Protein AF-A0A2V8V3J6-F1 (afdb_monomer_lite)

Foldseek 3Di:
DDPVVVLVVLVVVVVVVVVVVVVVVVVVVVVVVVLQVVCVVVVHDRPPDPPVCPCPPPPVVVVVVVVVVVVVVVVSVVVSVVSVLVVVVPDQDDPVNLVVVLVVCVVVVHDPVVSVVSNVVSVDPPDPDDDPVCVVVD

pLDDT: mean 72.36, std 11.52, range [43.56, 86.69]

Sequence (138 aa):
MGPDIIILLMVLSAAAIIVWALFLRYKRQEMRHKERMTALEKGAELPAEPPEKPPVPWSPRVYLLRGLVWLFTGAGLSIFLLGLSLTIVSRPQTLEDRTWHAQNLRHNGATEEEIKQYLSQGQNPARNEFPAGFALIG

Radius of gyration: 29.56 Å; chains: 1; bounding box: 57×35×84 Å

Structure (mmCIF, N/CA/C/O backbone):
data_AF-A0A2V8V3J6-F1
#
_entry.id   AF-A0A2V8V3J6-F1
#
loop_
_atom_site.group_PDB
_atom_site.id
_atom_site.type_symbol
_atom_site.label_atom_id
_atom_site.label_alt_id
_atom_site.label_comp_id
_atom_site.label_asym_id
_atom_site.label_entity_id
_atom_site.label_seq_id
_atom_site.pdbx_PDB_ins_code
_atom_site.Cartn_x
_atom_site.Cartn_y
_atom_site.Cartn_z
_atom_site.occupancy
_atom_site.B_iso_or_equiv
_atom_site.auth_seq_id
_atom_site.auth_comp_id
_atom_site.auth_asym_id
_atom_site.auth_atom_id
_atom_site.pdbx_PDB_model_num
ATOM 1 N N . MET A 1 1 ? 21.022 -7.561 -2.466 1.00 57.91 1 MET A N 1
ATOM 2 C CA . MET A 1 1 ? 19.596 -7.842 -2.192 1.00 57.91 1 MET A CA 1
ATOM 3 C C . MET A 1 1 ? 18.817 -7.388 -3.412 1.00 57.91 1 MET A C 1
ATOM 5 O O . MET A 1 1 ? 19.024 -6.255 -3.825 1.00 57.91 1 MET A O 1
ATOM 9 N N . GLY A 1 2 ? 18.059 -8.278 -4.055 1.00 79.88 2 GLY A N 1
ATOM 10 C CA . GLY A 1 2 ? 17.365 -7.949 -5.305 1.00 79.88 2 GLY A CA 1
ATOM 11 C C . GLY A 1 2 ? 16.222 -6.946 -5.093 1.00 79.88 2 GLY A C 1
ATOM 12 O O . GLY A 1 2 ? 15.682 -6.887 -3.983 1.00 79.88 2 GLY A O 1
ATOM 13 N N . PRO A 1 3 ? 15.834 -6.179 -6.130 1.00 76.81 3 PRO A N 1
ATOM 14 C CA . PRO A 1 3 ? 14.698 -5.253 -6.066 1.00 76.81 3 PRO A CA 1
ATOM 15 C C . PRO A 1 3 ? 13.396 -5.959 -5.653 1.00 76.81 3 PRO A C 1
ATOM 17 O O . PRO A 1 3 ? 12.576 -5.375 -4.948 1.00 76.81 3 PRO A O 1
ATOM 20 N N . ASP A 1 4 ? 13.261 -7.247 -5.972 1.00 77.62 4 ASP A N 1
ATOM 21 C CA . ASP A 1 4 ? 12.109 -8.080 -5.606 1.00 77.62 4 ASP A CA 1
ATOM 22 C C . ASP A 1 4 ? 11.882 -8.155 -4.088 1.00 77.62 4 ASP A C 1
ATOM 24 O O . ASP A 1 4 ? 10.747 -8.124 -3.615 1.00 77.62 4 ASP A O 1
ATOM 28 N N . ILE A 1 5 ? 12.965 -8.192 -3.302 1.00 82.19 5 ILE A N 1
ATOM 29 C CA . ILE A 1 5 ? 12.894 -8.274 -1.835 1.00 82.19 5 ILE A CA 1
ATOM 30 C C . ILE A 1 5 ? 12.359 -6.961 -1.252 1.00 82.19 5 ILE A C 1
ATOM 32 O O . ILE A 1 5 ? 11.590 -6.977 -0.292 1.00 82.19 5 ILE A O 1
ATOM 36 N N . ILE A 1 6 ? 12.736 -5.826 -1.846 1.00 80.75 6 ILE A N 1
ATOM 37 C CA . ILE A 1 6 ? 12.305 -4.492 -1.406 1.00 80.75 6 ILE A CA 1
ATOM 38 C C . ILE A 1 6 ? 10.805 -4.320 -1.664 1.00 80.75 6 ILE A C 1
ATOM 40 O O . ILE A 1 6 ? 10.072 -3.867 -0.785 1.00 80.75 6 ILE A O 1
ATOM 44 N N . ILE A 1 7 ? 10.341 -4.746 -2.841 1.00 78.94 7 ILE A N 1
ATOM 45 C CA . ILE A 1 7 ? 8.925 -4.708 -3.222 1.00 78.94 7 ILE A CA 1
ATOM 46 C C . ILE A 1 7 ? 8.099 -5.601 -2.287 1.00 78.94 7 ILE A C 1
ATOM 48 O O . ILE A 1 7 ? 7.076 -5.161 -1.759 1.00 78.94 7 ILE A O 1
ATOM 52 N N . LEU A 1 8 ? 8.567 -6.823 -2.014 1.00 81.62 8 LEU A N 1
ATOM 53 C CA . LEU A 1 8 ? 7.884 -7.754 -1.113 1.00 81.62 8 LEU A CA 1
ATOM 54 C C . LEU A 1 8 ? 7.775 -7.187 0.310 1.00 81.62 8 LEU A C 1
ATOM 56 O O . LEU A 1 8 ? 6.692 -7.213 0.895 1.00 81.62 8 LEU A O 1
ATOM 60 N N . LEU A 1 9 ? 8.851 -6.603 0.847 1.00 83.69 9 LEU A N 1
ATOM 61 C CA . LEU A 1 9 ? 8.839 -5.934 2.154 1.00 83.69 9 LEU A CA 1
ATOM 62 C C . LEU A 1 9 ? 7.866 -4.749 2.201 1.00 83.69 9 LEU A C 1
ATOM 64 O O . LEU A 1 9 ? 7.166 -4.556 3.200 1.00 83.69 9 LEU A O 1
ATOM 68 N N . MET A 1 10 ? 7.787 -3.965 1.125 1.00 79.69 10 MET A N 1
ATOM 69 C CA . MET A 1 10 ? 6.872 -2.828 1.046 1.00 79.69 10 MET A CA 1
ATOM 70 C C . MET A 1 10 ? 5.405 -3.285 1.070 1.00 79.69 10 MET A C 1
ATOM 72 O O . MET A 1 10 ? 4.601 -2.742 1.828 1.00 79.69 10 MET A O 1
ATOM 76 N N . VAL A 1 11 ? 5.058 -4.331 0.317 1.00 80.62 11 VAL A N 1
ATOM 77 C CA . VAL A 1 11 ? 3.696 -4.897 0.314 1.00 80.62 11 VAL A CA 1
ATOM 78 C C . VAL A 1 11 ? 3.352 -5.501 1.671 1.00 80.62 11 VAL A C 1
ATOM 80 O O . VAL A 1 11 ? 2.265 -5.269 2.204 1.00 80.62 11 VAL A O 1
ATOM 83 N N . LEU A 1 12 ? 4.285 -6.251 2.255 1.00 84.25 12 LEU A N 1
ATOM 84 C CA . LEU A 1 12 ? 4.067 -6.950 3.516 1.00 84.25 12 LEU A CA 1
ATOM 85 C C . LEU A 1 12 ? 3.912 -5.966 4.684 1.00 84.25 12 LEU A C 1
ATOM 87 O O . LEU A 1 12 ? 3.033 -6.148 5.525 1.00 84.25 12 LEU A O 1
ATOM 91 N N . SER A 1 13 ? 4.689 -4.879 4.697 1.00 79.75 13 SER A N 1
ATOM 92 C CA . SER A 1 13 ? 4.532 -3.806 5.687 1.00 79.75 13 SER A CA 1
ATOM 93 C C . SER A 1 13 ? 3.200 -3.062 5.536 1.00 79.75 13 SER A C 1
ATOM 95 O O . SER A 1 13 ? 2.520 -2.832 6.537 1.00 79.75 13 SER A O 1
ATOM 97 N N . ALA A 1 14 ? 2.761 -2.763 4.309 1.00 78.50 14 ALA A N 1
ATOM 98 C CA . ALA A 1 14 ? 1.455 -2.147 4.069 1.00 78.50 14 ALA A CA 1
ATOM 99 C C . ALA A 1 14 ? 0.297 -3.046 4.543 1.00 78.50 14 ALA A C 1
ATOM 101 O O . ALA A 1 14 ? -0.599 -2.585 5.255 1.00 78.50 14 ALA A O 1
ATOM 102 N N . ALA A 1 15 ? 0.342 -4.341 4.217 1.00 77.62 15 ALA A N 1
ATOM 103 C CA . ALA A 1 15 ? -0.644 -5.315 4.678 1.00 77.62 15 ALA A CA 1
ATOM 104 C C . ALA A 1 15 ? -0.656 -5.433 6.211 1.00 77.62 15 ALA A C 1
ATOM 106 O O . ALA A 1 15 ? -1.727 -5.416 6.821 1.00 77.62 15 ALA A O 1
ATOM 107 N N . ALA A 1 16 ? 0.519 -5.477 6.845 1.00 79.44 16 ALA A N 1
ATOM 108 C CA . ALA A 1 16 ? 0.639 -5.533 8.298 1.00 79.44 16 ALA A CA 1
ATOM 109 C C . ALA A 1 16 ? 0.005 -4.309 8.977 1.00 79.44 16 ALA A C 1
ATOM 111 O O . ALA A 1 16 ? -0.724 -4.469 9.954 1.00 79.44 16 ALA A O 1
ATOM 112 N N . ILE A 1 17 ? 0.208 -3.102 8.438 1.00 82.69 17 ILE A N 1
ATOM 113 C CA . ILE A 1 17 ? -0.402 -1.871 8.968 1.00 82.69 17 ILE A CA 1
ATOM 114 C C . ILE A 1 17 ? -1.932 -1.932 8.875 1.00 82.69 17 ILE A C 1
ATOM 116 O O . ILE A 1 17 ? -2.621 -1.569 9.831 1.00 82.69 17 ILE A O 1
ATOM 120 N N . ILE A 1 18 ? -2.475 -2.419 7.756 1.00 79.19 18 ILE A N 1
ATOM 121 C CA . ILE A 1 18 ? -3.927 -2.562 7.566 1.00 79.19 18 ILE A CA 1
ATOM 122 C C . ILE A 1 18 ? -4.498 -3.564 8.572 1.00 79.19 18 ILE A C 1
ATOM 124 O O . ILE A 1 18 ? -5.451 -3.244 9.288 1.00 79.19 18 ILE A O 1
ATOM 128 N N . VAL A 1 19 ? -3.896 -4.752 8.669 1.00 79.94 19 VAL A N 1
ATOM 129 C CA . VAL A 1 19 ? -4.318 -5.795 9.615 1.00 79.94 19 VAL A CA 1
ATOM 130 C C . VAL A 1 19 ? -4.233 -5.282 11.050 1.00 79.94 19 VAL A C 1
ATOM 132 O O . VAL A 1 19 ? -5.177 -5.463 11.816 1.00 79.94 19 VAL A O 1
ATOM 135 N N . TRP A 1 20 ? -3.161 -4.574 11.404 1.00 79.25 20 TRP A N 1
ATOM 136 C CA . TRP A 1 20 ? -2.991 -3.978 12.726 1.00 79.25 20 TRP A CA 1
ATOM 137 C C . TRP A 1 20 ? -4.070 -2.934 13.037 1.00 79.25 20 TRP A C 1
ATOM 139 O O . TRP A 1 20 ? -4.664 -2.947 14.117 1.00 79.25 20 TRP A O 1
ATOM 149 N N . ALA A 1 21 ? -4.394 -2.063 12.080 1.00 77.62 21 ALA A N 1
ATOM 150 C CA . ALA A 1 21 ? -5.451 -1.068 12.237 1.00 77.62 21 ALA A CA 1
ATOM 151 C C . ALA A 1 21 ? -6.837 -1.713 12.427 1.00 77.62 21 ALA A C 1
ATOM 153 O O . ALA A 1 21 ? -7.624 -1.257 13.267 1.00 77.62 21 ALA A O 1
ATOM 154 N N . LEU A 1 22 ? -7.139 -2.785 11.684 1.00 75.62 22 LEU A N 1
ATOM 155 C CA . LEU A 1 22 ? -8.367 -3.565 11.867 1.00 75.62 22 LEU A CA 1
ATOM 156 C C . LEU A 1 22 ? -8.380 -4.267 13.226 1.00 75.62 22 LEU A C 1
ATOM 158 O O . LEU A 1 22 ? -9.387 -4.216 13.934 1.00 75.62 22 LEU A O 1
ATOM 162 N N . PHE A 1 23 ? -7.258 -4.865 13.617 1.00 78.12 23 PHE A N 1
ATOM 163 C CA . PHE A 1 23 ? -7.122 -5.566 14.886 1.00 78.12 23 PHE A CA 1
ATOM 164 C C . PHE A 1 23 ? -7.353 -4.634 16.078 1.00 78.12 23 PHE A C 1
ATOM 166 O O . PHE A 1 23 ? -8.118 -4.970 16.980 1.00 78.12 23 PHE A O 1
ATOM 173 N N . LEU A 1 24 ? -6.784 -3.425 16.061 1.00 77.06 24 LEU A N 1
ATOM 174 C CA . LEU A 1 24 ? -7.022 -2.417 17.099 1.00 77.06 24 LEU A CA 1
ATOM 175 C C . LEU A 1 24 ? -8.496 -2.003 17.182 1.00 77.06 24 LEU A C 1
ATOM 177 O O . LEU A 1 24 ? -9.029 -1.814 18.279 1.00 77.06 24 LEU A O 1
ATOM 181 N N . ARG A 1 25 ? -9.180 -1.879 16.037 1.00 77.75 25 ARG A N 1
ATOM 182 C CA . ARG A 1 25 ? -10.624 -1.597 16.011 1.00 77.75 25 ARG A CA 1
ATOM 183 C C . ARG A 1 25 ? -11.434 -2.731 16.626 1.00 77.75 25 ARG A C 1
ATOM 185 O O . ARG A 1 25 ? -12.306 -2.455 17.450 1.00 77.75 25 ARG A O 1
ATOM 192 N N . TYR A 1 26 ? -11.117 -3.968 16.260 1.00 75.56 26 TYR A N 1
ATOM 193 C CA . TYR A 1 26 ? 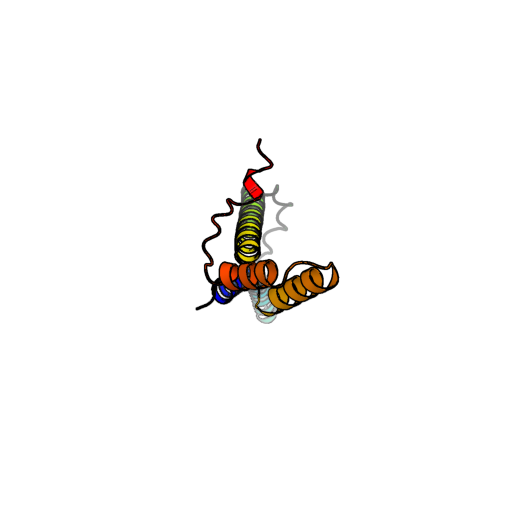-11.780 -5.156 16.783 1.00 75.56 26 TYR A CA 1
ATOM 194 C C . TYR A 1 26 ? -11.558 -5.306 18.293 1.00 75.56 26 TYR A C 1
ATOM 196 O O . TYR A 1 26 ? -12.521 -5.377 19.055 1.00 75.56 26 TYR A O 1
ATOM 204 N N . LYS A 1 27 ? -10.305 -5.206 18.756 1.00 76.81 27 LYS A N 1
ATOM 205 C CA . LYS A 1 27 ? -9.947 -5.218 20.184 1.00 76.81 27 LYS A CA 1
ATOM 206 C C . LYS A 1 27 ? -10.722 -4.175 20.981 1.00 76.81 27 LYS A C 1
ATOM 208 O O . LYS A 1 27 ? -11.189 -4.460 22.079 1.00 76.81 27 LYS A O 1
ATOM 213 N N . ARG A 1 28 ? -10.891 -2.968 20.437 1.00 73.38 28 ARG A N 1
ATOM 214 C CA . ARG A 1 28 ? -11.629 -1.897 21.119 1.00 73.38 28 ARG A CA 1
ATOM 215 C C . ARG A 1 28 ? -13.120 -2.205 21.258 1.00 73.38 28 ARG A C 1
ATOM 217 O O . ARG A 1 28 ? -13.728 -1.782 22.237 1.00 73.38 28 ARG A O 1
ATOM 224 N N . GLN A 1 29 ? -13.712 -2.919 20.302 1.00 73.75 29 GLN A N 1
ATOM 225 C CA . GLN A 1 29 ? -15.086 -3.411 20.423 1.00 73.75 29 GLN A CA 1
ATOM 226 C C . GLN A 1 29 ? -15.164 -4.551 21.438 1.00 73.75 29 GLN A C 1
ATOM 228 O O . GLN A 1 29 ? -16.021 -4.512 22.315 1.00 73.75 29 GLN A O 1
ATOM 233 N N . GLU A 1 30 ? -14.239 -5.505 21.384 1.00 78.31 30 GLU A N 1
ATOM 234 C CA . GLU A 1 30 ? -14.200 -6.657 22.288 1.00 78.31 30 GLU A CA 1
ATOM 235 C C . GLU A 1 30 ? -14.061 -6.236 23.762 1.00 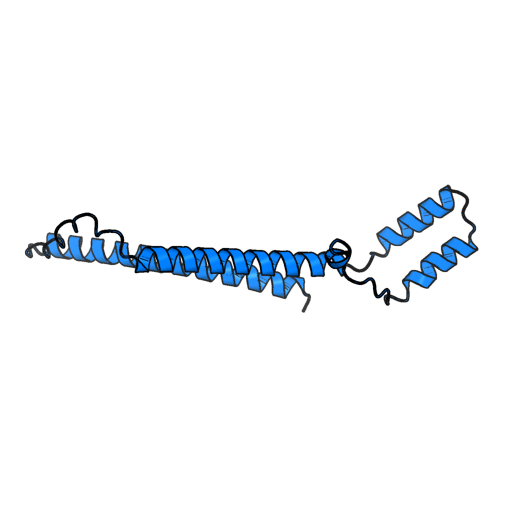78.31 30 GLU A C 1
ATOM 237 O O . GLU A 1 30 ? -14.802 -6.720 24.616 1.00 78.31 30 GLU A O 1
ATOM 242 N N . MET A 1 31 ? -13.180 -5.273 24.063 1.00 73.69 31 MET A N 1
A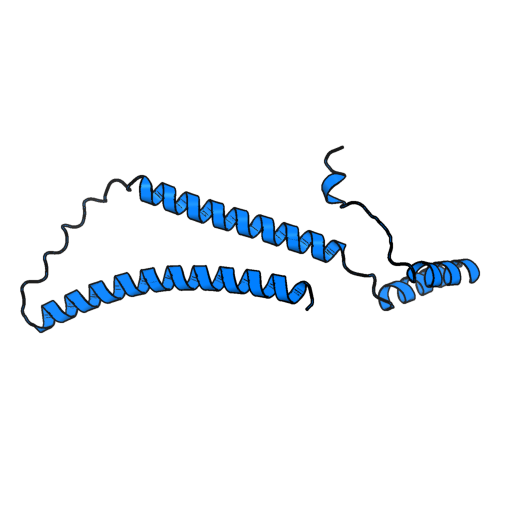TOM 243 C CA . MET A 1 31 ? -13.002 -4.736 25.421 1.00 73.69 31 MET A CA 1
ATOM 244 C C . MET A 1 31 ? -14.301 -4.134 25.970 1.00 73.69 31 MET A C 1
ATOM 246 O O . MET A 1 31 ? -14.670 -4.414 27.104 1.00 73.69 31 MET A O 1
ATOM 250 N N . ARG A 1 32 ? -15.058 -3.405 25.140 1.00 74.19 32 ARG A N 1
ATOM 251 C CA . ARG A 1 32 ? -16.357 -2.833 25.536 1.00 74.19 32 ARG A CA 1
ATOM 252 C C . ARG A 1 32 ? -17.405 -3.902 25.838 1.00 74.19 32 ARG A C 1
ATOM 254 O O . ARG A 1 32 ? -18.231 -3.707 26.721 1.00 74.19 32 ARG A O 1
ATOM 261 N N . HIS A 1 33 ? -17.391 -5.021 25.113 1.00 75.50 33 HIS A N 1
ATOM 262 C CA . HIS A 1 33 ? -18.309 -6.135 25.377 1.00 75.50 33 HIS A CA 1
ATOM 263 C C . HIS A 1 33 ? -17.928 -6.863 26.668 1.00 75.50 33 HIS A C 1
ATOM 265 O O . HIS A 1 33 ? -18.801 -7.212 27.457 1.00 75.50 33 HIS A O 1
ATOM 271 N N . LYS A 1 34 ? -16.626 -7.032 26.923 1.00 78.38 34 LYS A N 1
ATOM 272 C CA . LYS A 1 34 ? -16.129 -7.650 28.159 1.00 78.38 34 LYS A CA 1
ATOM 273 C C . LYS A 1 34 ? -16.405 -6.796 29.393 1.00 78.38 34 LYS A C 1
ATOM 275 O O . LYS A 1 34 ? -16.840 -7.337 30.405 1.00 78.38 34 LYS A O 1
ATOM 280 N N . GLU A 1 35 ? -16.220 -5.481 29.301 1.00 75.56 35 GLU A N 1
ATOM 281 C CA . GLU A 1 35 ? -16.585 -4.535 30.366 1.00 75.56 35 GLU A CA 1
ATOM 282 C C . GLU A 1 35 ? -18.074 -4.653 30.735 1.00 75.56 35 GLU A C 1
ATOM 284 O O . GLU A 1 35 ? -18.414 -4.690 31.915 1.00 75.56 35 GLU A O 1
ATOM 289 N N . ARG A 1 36 ? -18.955 -4.814 29.737 1.00 68.38 36 ARG A N 1
ATOM 290 C CA . ARG A 1 36 ? -20.403 -5.006 29.939 1.00 68.38 36 ARG A CA 1
ATOM 291 C C . ARG A 1 36 ? -20.751 -6.354 30.570 1.00 68.38 36 ARG A C 1
ATOM 293 O O . ARG A 1 36 ? -21.535 -6.386 31.512 1.00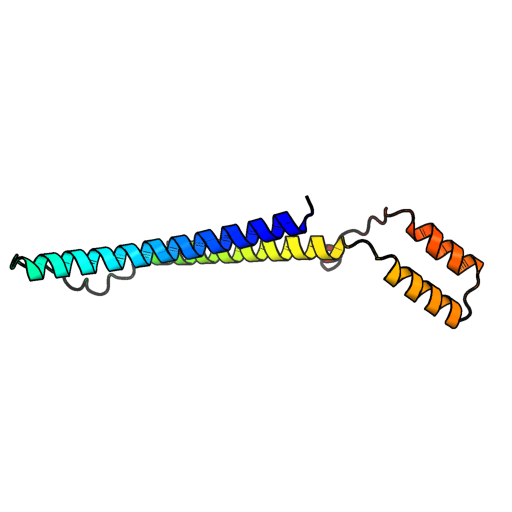 68.38 36 ARG A O 1
ATOM 300 N N . MET A 1 37 ? -20.152 -7.449 30.098 1.00 76.31 37 MET A N 1
ATOM 301 C CA . MET A 1 37 ? -20.359 -8.781 30.688 1.00 76.31 37 MET A CA 1
ATOM 302 C C . MET A 1 37 ? -19.882 -8.832 32.141 1.00 76.31 37 MET A C 1
ATOM 304 O O . MET A 1 37 ? -20.580 -9.348 33.003 1.00 76.31 37 MET A O 1
ATOM 308 N N . THR A 1 38 ? -18.743 -8.201 32.436 1.00 77.56 38 THR A N 1
ATOM 309 C CA . THR A 1 38 ? -18.197 -8.150 33.800 1.00 77.56 38 THR A CA 1
ATOM 310 C C . THR A 1 38 ? -19.091 -7.322 34.733 1.00 77.56 38 THR A C 1
ATOM 312 O O . THR A 1 38 ? -19.204 -7.636 35.915 1.00 77.56 38 THR A O 1
ATOM 315 N N . ALA A 1 39 ? -19.735 -6.264 34.223 1.00 73.31 39 ALA A N 1
ATOM 316 C CA . ALA A 1 39 ? -20.700 -5.469 34.985 1.00 73.31 39 ALA A CA 1
ATOM 317 C C . ALA A 1 39 ? -21.997 -6.253 35.270 1.00 73.31 39 ALA A C 1
ATOM 319 O O . ALA A 1 39 ? -22.464 -6.242 36.409 1.00 73.31 39 ALA A O 1
ATOM 320 N N . LEU A 1 40 ? -22.512 -6.993 34.275 1.00 70.44 40 LEU A N 1
ATOM 321 C CA . LEU A 1 40 ? -23.668 -7.893 34.414 1.00 70.44 40 LEU A CA 1
ATOM 322 C C . LEU A 1 40 ? -23.417 -8.999 35.450 1.00 70.44 40 LEU A C 1
ATOM 324 O O . LEU A 1 40 ? -24.241 -9.214 36.334 1.00 70.44 40 LEU A O 1
ATOM 328 N N . GLU A 1 41 ? -22.267 -9.671 35.372 1.00 76.50 41 GLU A N 1
ATOM 329 C CA . GLU A 1 41 ? -21.900 -10.767 36.281 1.00 76.50 41 GLU A CA 1
ATOM 330 C C . GLU A 1 41 ? -21.724 -10.305 37.734 1.00 76.50 41 GLU A C 1
ATOM 332 O O . GLU A 1 41 ? -21.973 -11.070 38.664 1.00 76.50 41 GLU A O 1
ATOM 337 N N . LYS A 1 42 ? -21.319 -9.047 37.947 1.00 78.50 42 LYS A N 1
ATOM 338 C CA . LYS A 1 42 ? -21.147 -8.465 39.287 1.00 78.50 42 LYS A CA 1
ATOM 339 C C . LYS A 1 42 ? -22.429 -7.869 39.873 1.00 78.50 42 LYS A C 1
ATOM 341 O O . LYS A 1 42 ? -22.379 -7.358 40.989 1.00 78.50 42 LYS A O 1
ATOM 346 N N . GLY A 1 43 ? -23.550 -7.904 39.145 1.00 66.06 43 GLY A N 1
ATOM 347 C CA . GLY A 1 43 ? -24.809 -7.286 39.576 1.00 66.06 43 GLY A CA 1
ATOM 348 C C . GLY A 1 43 ? -24.709 -5.769 39.777 1.00 66.06 43 GLY A C 1
ATOM 349 O O . GLY A 1 43 ? -25.540 -5.186 40.469 1.00 66.06 43 GLY A O 1
ATOM 350 N N . ALA A 1 44 ? -23.675 -5.137 39.212 1.00 63.72 44 ALA A N 1
ATOM 351 C CA . ALA A 1 44 ? -23.513 -3.694 39.235 1.00 63.72 44 ALA A CA 1
ATOM 352 C C . ALA A 1 44 ? -24.469 -3.072 38.211 1.00 63.72 44 ALA A C 1
ATOM 354 O O . ALA A 1 44 ? -24.745 -3.680 37.174 1.00 63.72 44 ALA A O 1
ATOM 355 N N . GLU A 1 45 ? -24.960 -1.861 38.485 1.00 59.78 45 GLU A N 1
ATOM 356 C CA . GLU A 1 45 ? -25.727 -1.091 37.504 1.00 59.78 45 GLU A CA 1
ATOM 357 C C . GLU A 1 45 ? -24.956 -1.089 36.178 1.00 59.78 45 GLU A C 1
ATOM 359 O O . GLU A 1 45 ? -23.771 -0.735 36.153 1.00 59.78 45 GLU A O 1
ATOM 364 N N . LEU A 1 46 ? -25.593 -1.556 35.091 1.00 56.69 46 LEU A N 1
ATOM 365 C CA . LEU A 1 46 ? -24.977 -1.522 33.765 1.00 56.69 46 LEU A CA 1
ATOM 366 C C . LEU A 1 46 ? -24.470 -0.096 33.565 1.00 56.69 46 LEU A C 1
ATOM 368 O O . LEU A 1 46 ? -25.287 0.821 33.695 1.00 56.69 46 LEU A O 1
ATOM 372 N N . PRO A 1 47 ? -23.173 0.122 33.264 1.00 60.75 47 PRO A N 1
ATOM 373 C CA . PRO A 1 47 ? -22.712 1.457 32.932 1.00 60.75 47 PRO A CA 1
ATOM 374 C C . PRO A 1 47 ? -23.620 1.943 31.811 1.00 60.75 47 PRO A C 1
ATOM 376 O O . PRO A 1 47 ? -23.667 1.292 30.762 1.00 60.75 47 PRO A O 1
ATOM 379 N N . ALA A 1 48 ? -24.402 2.993 32.108 1.00 58.38 48 ALA A N 1
ATOM 380 C CA . ALA A 1 48 ? -25.490 3.466 31.265 1.00 58.38 48 ALA A CA 1
ATOM 381 C C . ALA A 1 48 ? -25.006 3.432 29.826 1.00 58.38 48 ALA A C 1
ATOM 383 O O . ALA A 1 48 ? -23.950 4.006 29.524 1.00 58.38 48 ALA A O 1
ATOM 384 N N . GLU A 1 49 ? -25.710 2.691 28.963 1.00 52.66 49 GLU A N 1
ATOM 385 C CA . GLU A 1 49 ? -25.385 2.738 27.550 1.00 52.66 49 GLU A CA 1
ATOM 386 C C . GLU A 1 49 ? -25.306 4.218 27.198 1.00 52.66 49 GLU A C 1
ATOM 388 O O . GLU A 1 49 ? -26.254 4.943 27.517 1.00 52.66 49 GLU A O 1
ATOM 393 N N . PRO A 1 50 ? -24.169 4.715 26.662 1.00 58.56 50 PRO A N 1
ATOM 394 C CA . PRO A 1 50 ? -24.155 6.076 26.171 1.00 58.56 50 PRO A CA 1
ATOM 395 C C . PRO A 1 50 ? -25.368 6.133 25.249 1.00 58.56 50 PRO A C 1
ATOM 397 O O . PRO A 1 50 ? -25.404 5.294 24.341 1.00 58.56 50 PRO A O 1
ATOM 400 N N . PRO A 1 51 ? -26.368 6.985 25.570 1.00 52.41 51 PRO A N 1
ATOM 401 C CA . PRO A 1 51 ? -27.709 6.927 24.992 1.00 52.41 51 PRO A CA 1
ATOM 402 C C . PRO A 1 51 ? -27.507 6.709 23.518 1.00 52.41 51 PRO A C 1
ATOM 404 O O . PRO A 1 51 ? -26.681 7.466 23.000 1.00 52.41 51 PRO A O 1
ATOM 407 N N . GLU A 1 52 ? -28.105 5.655 22.927 1.00 50.69 52 GLU A N 1
ATOM 408 C CA . GLU A 1 52 ? -27.937 5.292 21.512 1.00 50.69 52 GLU A CA 1
ATOM 409 C C . GLU A 1 52 ? -27.745 6.576 20.744 1.00 50.69 52 GLU A C 1
ATOM 411 O O . GLU A 1 52 ? -28.676 7.373 20.629 1.00 50.69 52 GLU A O 1
ATOM 416 N N . LYS A 1 53 ? -26.477 6.878 20.441 1.00 49.69 53 LYS A N 1
ATOM 417 C CA . LYS A 1 53 ? -26.106 8.270 20.215 1.00 49.69 53 LYS A CA 1
ATOM 418 C C . LYS A 1 53 ? -26.907 8.642 18.982 1.00 49.69 53 LYS A C 1
ATOM 420 O O . LYS A 1 53 ? -26.631 8.002 17.962 1.00 49.69 53 LYS A O 1
ATOM 425 N N . PRO A 1 54 ? -27.909 9.549 19.074 1.00 51.44 54 PRO A N 1
ATOM 426 C CA . PRO A 1 54 ? -28.828 9.813 17.970 1.00 51.44 54 PRO A CA 1
ATOM 427 C C . PRO A 1 54 ? -27.933 10.010 16.767 1.00 51.44 54 PRO A C 1
ATOM 429 O O . PRO A 1 54 ? -26.980 10.776 16.949 1.00 51.44 54 PRO A O 1
ATOM 432 N N . PRO A 1 55 ? -28.107 9.217 15.684 1.00 53.16 55 PRO A N 1
ATOM 433 C CA . PRO A 1 55 ? -27.056 8.860 14.734 1.00 53.16 55 PRO A CA 1
ATOM 434 C C . PRO A 1 55 ? -26.182 10.076 14.546 1.00 53.16 55 PRO A C 1
ATOM 436 O O . PRO A 1 55 ? -26.640 11.043 13.940 1.00 53.16 55 PRO A O 1
ATOM 439 N N . VAL A 1 56 ? -25.027 10.091 15.238 1.00 53.59 56 VAL A N 1
ATOM 440 C CA . VAL A 1 56 ? -24.276 11.342 15.431 1.00 53.59 56 VAL A CA 1
ATOM 441 C C . VAL A 1 56 ? -24.134 11.910 14.039 1.00 53.59 56 VAL A C 1
ATOM 443 O O . VAL A 1 56 ? -23.605 11.152 13.219 1.00 53.59 56 VAL A O 1
ATOM 446 N N . PRO A 1 57 ? -24.632 13.128 13.736 1.00 55.50 57 PRO A N 1
ATOM 447 C CA . PRO A 1 57 ? -24.546 13.672 12.389 1.00 55.50 57 PRO A CA 1
ATOM 448 C C . PRO A 1 57 ? -23.094 13.504 11.992 1.00 55.50 57 PRO A C 1
ATOM 450 O O . PRO A 1 57 ? -22.221 14.000 12.713 1.00 55.50 57 PRO A O 1
ATOM 453 N N . TRP A 1 58 ? -22.859 12.611 11.020 1.00 58.91 58 TRP A N 1
ATOM 454 C CA . TRP A 1 58 ? -21.589 11.904 10.891 1.00 58.91 58 TRP A CA 1
ATOM 455 C C . TRP A 1 58 ? -20.466 12.911 11.029 1.00 58.91 58 TRP A C 1
ATOM 457 O O . TRP A 1 58 ? -20.382 13.836 10.224 1.00 58.91 58 TRP A O 1
ATOM 467 N N . SER A 1 59 ? -19.680 12.796 12.109 1.00 64.56 59 SER A N 1
ATOM 468 C CA . SER A 1 59 ? -18.776 13.889 12.449 1.00 64.56 59 SER A CA 1
ATOM 469 C C . SER A 1 59 ? -17.882 14.136 11.228 1.00 64.56 59 SER A C 1
ATOM 471 O O . SER A 1 59 ? -17.329 13.166 10.695 1.00 64.56 59 SER A O 1
ATOM 473 N N . PRO A 1 60 ? -17.751 15.384 10.741 1.00 68.88 60 PRO A N 1
ATOM 474 C CA . PRO A 1 60 ? -17.018 15.674 9.506 1.00 68.88 60 PRO A CA 1
ATOM 475 C C . PRO A 1 60 ? -15.605 15.082 9.518 1.00 68.88 60 PRO A C 1
ATOM 477 O O . PRO A 1 60 ? -15.074 14.660 8.496 1.00 68.88 60 PRO A O 1
ATOM 480 N N . ARG A 1 61 ? -15.027 14.954 10.719 1.00 69.75 61 ARG A N 1
ATOM 481 C CA . ARG A 1 61 ? -13.726 14.334 10.974 1.00 69.75 61 ARG A CA 1
ATOM 482 C C . ARG A 1 61 ? -13.677 12.856 10.587 1.00 69.75 61 ARG A C 1
ATOM 484 O O . ARG A 1 61 ? -12.638 12.403 10.130 1.00 69.75 61 ARG A O 1
ATOM 491 N N . VAL A 1 62 ? -14.764 12.100 10.747 1.00 72.75 62 VAL A N 1
ATOM 492 C CA . VAL A 1 62 ? -14.826 10.681 10.349 1.00 72.75 62 VAL A CA 1
ATOM 493 C C . VAL A 1 62 ? -14.791 10.545 8.828 1.00 72.75 62 VAL A C 1
ATOM 495 O O . VAL A 1 62 ? -14.084 9.676 8.321 1.00 72.75 62 VAL A O 1
ATOM 498 N N . TYR A 1 63 ? -15.486 11.425 8.103 1.00 75.38 63 TYR A N 1
ATOM 499 C CA . TYR A 1 63 ? -15.413 11.481 6.641 1.00 75.38 63 TYR A CA 1
ATOM 500 C C . TYR A 1 63 ? -14.039 11.917 6.150 1.00 75.38 63 TYR A C 1
ATOM 502 O O . TYR A 1 63 ? -13.491 11.282 5.253 1.00 75.38 63 TYR A O 1
ATOM 510 N N . LEU A 1 64 ? -13.454 12.932 6.790 1.00 80.19 64 LEU A N 1
ATOM 511 C CA . LEU A 1 64 ? -12.104 13.393 6.480 1.00 80.19 64 LEU A CA 1
ATOM 512 C C . LEU A 1 64 ? -11.072 12.287 6.705 1.00 80.19 64 LEU A C 1
ATOM 514 O O . LEU A 1 64 ? -10.246 12.036 5.838 1.00 80.19 64 LEU A O 1
ATOM 518 N N . LEU A 1 65 ? -11.155 11.577 7.834 1.00 79.94 65 LEU A N 1
ATOM 519 C CA . LEU A 1 65 ? -10.274 10.450 8.133 1.00 79.94 65 LEU A CA 1
ATOM 520 C C . LEU A 1 65 ? -10.457 9.317 7.126 1.00 79.94 65 LEU A C 1
ATOM 522 O O . LEU A 1 65 ? -9.473 8.747 6.670 1.00 79.94 65 LEU A O 1
ATOM 526 N N . ARG A 1 66 ? -11.698 8.991 6.751 1.00 80.38 66 ARG A N 1
ATOM 527 C CA . ARG A 1 66 ? -11.971 7.930 5.775 1.00 80.38 66 ARG A CA 1
ATOM 528 C C . ARG A 1 66 ? -11.466 8.302 4.380 1.00 80.38 66 ARG A C 1
ATOM 530 O O . ARG A 1 66 ? -10.860 7.459 3.727 1.00 80.38 66 ARG A O 1
ATOM 537 N N . GLY A 1 67 ? -11.665 9.551 3.961 1.00 80.12 67 GLY A N 1
ATOM 538 C CA . GLY A 1 67 ? -11.136 10.085 2.707 1.00 80.12 67 GLY A CA 1
ATOM 539 C C . GLY A 1 67 ? -9.611 10.124 2.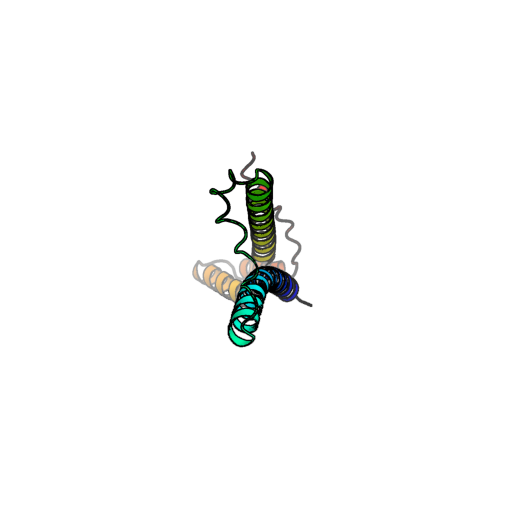698 1.00 80.12 67 GLY A C 1
ATOM 540 O O . GLY A 1 67 ? -9.001 9.693 1.729 1.00 80.12 67 GLY A O 1
ATOM 541 N N . LEU A 1 68 ? -8.990 10.543 3.802 1.00 80.75 68 LEU A N 1
ATOM 542 C CA . LEU A 1 68 ? -7.537 10.578 3.948 1.00 80.75 68 LEU A CA 1
ATOM 543 C C . LEU A 1 68 ? -6.931 9.171 3.904 1.00 80.75 68 LEU A C 1
ATOM 545 O O . LEU A 1 68 ? -5.942 8.957 3.210 1.00 80.75 68 LEU A O 1
ATOM 549 N N . VAL A 1 69 ? -7.553 8.197 4.580 1.00 84.56 69 VAL A N 1
ATOM 550 C CA . VAL A 1 69 ? -7.161 6.783 4.482 1.00 84.56 69 VAL A CA 1
ATOM 551 C C . VAL A 1 69 ? -7.253 6.313 3.033 1.00 84.56 69 VAL A C 1
ATOM 553 O O . VAL A 1 69 ? -6.295 5.737 2.533 1.00 84.56 69 VAL A O 1
ATOM 556 N N . TRP A 1 70 ? -8.354 6.610 2.338 1.00 84.50 70 TRP A N 1
ATOM 557 C CA . TRP A 1 70 ? -8.534 6.202 0.944 1.00 84.50 70 TRP A CA 1
ATOM 558 C C . TRP A 1 70 ? -7.526 6.857 -0.006 1.00 84.50 70 TRP A C 1
ATOM 560 O O . TRP A 1 70 ? -7.009 6.194 -0.903 1.00 84.50 70 TRP A O 1
ATOM 570 N N . LEU A 1 71 ? -7.178 8.123 0.235 1.00 81.69 71 LEU A N 1
ATOM 571 C CA . LEU A 1 71 ? -6.167 8.853 -0.527 1.00 81.69 71 LEU A CA 1
ATOM 572 C C . LEU A 1 71 ? -4.781 8.236 -0.320 1.00 81.69 71 LEU A C 1
ATOM 574 O O . LEU A 1 71 ? -4.098 7.951 -1.298 1.00 81.69 71 LEU A O 1
ATOM 578 N N . PHE A 1 72 ? -4.389 7.944 0.923 1.00 82.38 72 PHE A N 1
ATOM 579 C CA . PHE A 1 72 ? -3.117 7.271 1.196 1.00 82.38 72 PHE A CA 1
ATOM 580 C C . PHE A 1 72 ? -3.070 5.846 0.638 1.00 82.38 72 PHE A C 1
ATOM 582 O O . PHE A 1 72 ? -2.034 5.440 0.115 1.00 82.38 72 PHE A O 1
ATOM 589 N N . THR A 1 73 ? -4.176 5.096 0.693 1.00 84.19 73 THR A N 1
ATOM 590 C CA . THR A 1 73 ? -4.264 3.773 0.058 1.00 84.19 73 THR A CA 1
ATOM 591 C C . THR A 1 73 ? -4.083 3.877 -1.457 1.00 84.19 73 THR A C 1
ATOM 593 O O . THR A 1 73 ? -3.274 3.143 -2.020 1.00 84.19 73 THR A O 1
ATOM 596 N N . GLY A 1 74 ? -4.775 4.815 -2.112 1.00 81.38 74 GLY A N 1
ATOM 597 C CA . GLY A 1 74 ? -4.636 5.055 -3.548 1.00 81.38 74 GLY A CA 1
ATOM 598 C C . GLY A 1 74 ? -3.230 5.514 -3.936 1.00 81.38 74 GLY A C 1
ATOM 599 O O . GLY A 1 74 ? -2.642 4.964 -4.859 1.00 81.38 74 GLY A O 1
ATOM 600 N N . ALA A 1 75 ? -2.647 6.458 -3.195 1.00 81.44 75 ALA A N 1
ATOM 601 C CA . ALA A 1 75 ? -1.288 6.938 -3.434 1.00 81.44 75 ALA A CA 1
ATOM 602 C C . ALA A 1 75 ? -0.250 5.815 -3.276 1.00 81.44 75 ALA A C 1
ATOM 604 O O . ALA A 1 75 ? 0.628 5.669 -4.124 1.00 81.44 75 ALA A O 1
ATOM 605 N N . GLY A 1 76 ? -0.383 4.985 -2.237 1.00 84.62 76 GLY A N 1
ATOM 606 C CA . GLY A 1 76 ? 0.464 3.809 -2.042 1.00 84.62 76 GLY A CA 1
ATOM 607 C C . GLY A 1 76 ? 0.348 2.811 -3.196 1.00 84.62 76 GLY A C 1
ATOM 608 O O . GLY A 1 76 ? 1.369 2.346 -3.700 1.00 84.62 76 GLY A O 1
ATOM 609 N N . LEU A 1 77 ? -0.875 2.537 -3.663 1.00 85.12 77 LEU A N 1
ATOM 610 C CA . LEU A 1 77 ? -1.119 1.659 -4.810 1.00 85.12 77 LEU A CA 1
ATOM 611 C C . LEU A 1 77 ? -0.503 2.218 -6.101 1.00 85.12 77 LEU A C 1
ATOM 613 O O . LEU A 1 77 ? 0.133 1.473 -6.843 1.00 85.12 77 LEU A O 1
ATOM 617 N N . SER A 1 78 ? -0.642 3.522 -6.346 1.00 81.62 78 SER A N 1
ATOM 618 C CA . SER A 1 78 ? -0.049 4.188 -7.508 1.00 81.62 78 SER A CA 1
ATOM 619 C C . SER A 1 78 ? 1.474 4.103 -7.491 1.00 81.62 78 SER A C 1
ATOM 621 O O . SER A 1 78 ? 2.069 3.725 -8.495 1.00 81.62 78 SER A O 1
ATOM 623 N N . ILE A 1 79 ? 2.112 4.392 -6.351 1.00 84.69 79 ILE A N 1
ATOM 624 C CA . ILE A 1 79 ? 3.573 4.291 -6.199 1.00 84.69 79 ILE A CA 1
ATOM 625 C C . ILE A 1 79 ? 4.034 2.844 -6.406 1.00 84.69 79 ILE A C 1
ATOM 627 O O . ILE A 1 79 ? 5.030 2.610 -7.090 1.00 84.69 79 ILE A O 1
ATOM 631 N N . PHE A 1 80 ? 3.295 1.875 -5.862 1.00 82.94 80 PHE A N 1
ATOM 632 C CA . PHE A 1 80 ? 3.588 0.456 -6.031 1.00 82.94 80 PHE A CA 1
ATOM 633 C C . PHE A 1 80 ? 3.515 0.022 -7.500 1.00 82.94 80 PHE A C 1
ATOM 635 O O . PHE A 1 80 ? 4.459 -0.591 -7.998 1.00 82.94 80 PHE A O 1
ATOM 642 N N . LEU A 1 81 ? 2.440 0.376 -8.216 1.00 82.50 81 LEU A N 1
ATOM 643 C CA . LEU A 1 81 ? 2.316 0.080 -9.648 1.00 82.50 81 LEU A CA 1
ATOM 644 C C . LEU A 1 81 ? 3.429 0.741 -10.463 1.00 82.50 81 LEU A C 1
ATOM 646 O O . LEU A 1 81 ? 3.968 0.121 -11.376 1.00 82.50 81 LEU A O 1
ATOM 650 N N . LEU A 1 82 ? 3.787 1.981 -10.130 1.00 83.25 82 LEU A N 1
ATOM 651 C CA . LEU A 1 82 ? 4.837 2.719 -10.826 1.00 83.25 82 LEU A CA 1
ATOM 652 C C . LEU A 1 82 ? 6.202 2.049 -10.606 1.00 83.25 82 LEU A C 1
ATOM 654 O O . LEU A 1 82 ? 6.924 1.789 -11.567 1.00 83.25 82 LEU A O 1
ATOM 658 N N . GLY A 1 83 ? 6.520 1.664 -9.367 1.00 83.19 83 GLY A N 1
ATOM 659 C CA . GLY A 1 83 ? 7.730 0.901 -9.050 1.00 83.19 83 GLY A CA 1
ATOM 660 C C . GLY A 1 83 ? 7.775 -0.459 -9.752 1.00 83.19 83 GLY A C 1
ATOM 661 O O . GLY A 1 83 ? 8.805 -0.837 -10.314 1.00 83.19 83 GLY A O 1
ATOM 662 N N . LEU A 1 84 ? 6.647 -1.170 -9.797 1.00 82.62 84 LEU A N 1
ATOM 663 C CA . LEU A 1 84 ? 6.525 -2.438 -10.513 1.00 82.62 84 LEU A CA 1
ATOM 664 C C . LEU A 1 84 ? 6.726 -2.244 -12.024 1.00 82.62 84 LEU A C 1
ATOM 666 O O . LEU A 1 84 ? 7.473 -3.002 -12.639 1.00 82.62 84 LEU A O 1
ATOM 670 N N . SER A 1 85 ? 6.157 -1.188 -12.608 1.00 80.2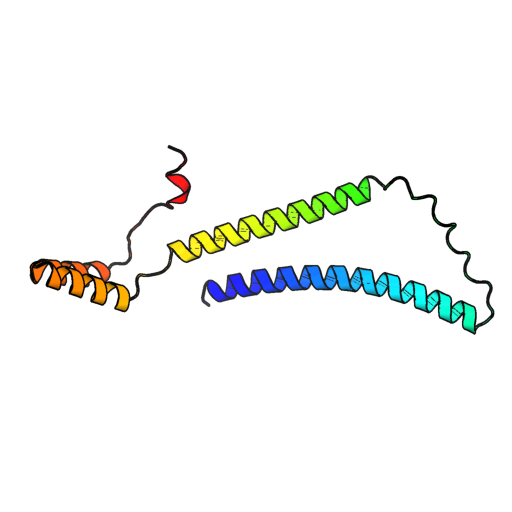5 85 SER A N 1
ATOM 671 C CA . SER A 1 85 ? 6.354 -0.835 -14.018 1.00 80.25 85 SER A CA 1
ATOM 672 C C . SER A 1 85 ? 7.826 -0.570 -14.341 1.00 80.25 85 SER A C 1
ATOM 674 O O . SER A 1 85 ? 8.342 -1.105 -15.320 1.00 80.25 85 SER A O 1
ATOM 676 N N . LEU A 1 86 ? 8.523 0.213 -13.514 1.00 77.94 86 LEU A N 1
ATOM 677 C CA . LEU A 1 86 ? 9.954 0.489 -13.697 1.00 77.94 86 LEU A CA 1
ATOM 678 C C . LEU A 1 86 ? 10.799 -0.786 -13.582 1.00 77.94 86 LEU A C 1
ATOM 680 O O . LEU A 1 86 ? 11.776 -0.967 -14.311 1.00 77.94 86 LEU A O 1
ATOM 684 N N . THR A 1 87 ? 10.393 -1.699 -12.701 1.00 75.12 87 THR A N 1
ATOM 685 C CA . THR A 1 87 ? 11.088 -2.973 -12.493 1.00 75.12 87 THR A CA 1
ATOM 686 C C . THR A 1 87 ? 10.893 -3.925 -13.675 1.00 75.12 87 THR A C 1
ATOM 688 O O . THR A 1 87 ? 11.852 -4.565 -14.100 1.00 75.12 87 THR A O 1
ATOM 691 N N . ILE A 1 88 ? 9.685 -4.001 -14.248 1.00 71.50 88 ILE A N 1
ATOM 692 C CA . ILE A 1 88 ? 9.417 -4.817 -15.445 1.00 71.50 88 ILE A CA 1
ATOM 693 C C . ILE A 1 88 ? 10.254 -4.330 -16.630 1.00 71.50 88 ILE A C 1
ATOM 695 O O . ILE A 1 88 ? 10.855 -5.148 -17.323 1.00 71.50 88 ILE A O 1
ATOM 699 N N . VAL A 1 89 ? 10.326 -3.014 -16.838 1.00 67.56 89 VAL A N 1
ATOM 700 C CA . VAL A 1 89 ? 11.112 -2.417 -17.932 1.00 67.56 89 VAL A CA 1
ATOM 701 C C . VAL A 1 89 ? 12.608 -2.710 -17.775 1.00 67.56 89 VAL A C 1
ATOM 703 O O . VAL A 1 89 ? 13.305 -2.904 -18.764 1.00 67.56 89 VAL A O 1
ATOM 706 N N . SER A 1 90 ? 13.098 -2.816 -16.540 1.00 64.69 90 SER A N 1
ATOM 707 C CA . SER A 1 90 ? 14.518 -3.051 -16.251 1.00 64.69 90 SER A CA 1
ATOM 708 C C . SER A 1 90 ? 14.941 -4.527 -16.326 1.00 64.69 90 SER A C 1
ATOM 710 O O . SER A 1 90 ? 16.054 -4.855 -15.911 1.00 64.69 90 SER A O 1
ATOM 712 N N . ARG A 1 91 ? 14.087 -5.444 -16.810 1.00 64.38 91 ARG A N 1
ATOM 713 C CA . ARG A 1 91 ? 14.444 -6.869 -16.897 1.00 64.38 91 ARG A CA 1
ATOM 714 C C . ARG A 1 91 ? 15.549 -7.088 -17.942 1.00 64.38 91 ARG A C 1
ATOM 716 O O . ARG A 1 91 ? 15.316 -6.831 -19.123 1.00 64.38 91 ARG A O 1
ATOM 723 N N . PRO A 1 92 ? 16.737 -7.593 -17.554 1.00 62.44 92 PRO A N 1
ATOM 724 C CA . PRO A 1 92 ? 17.762 -7.939 -18.527 1.00 62.44 92 PRO A CA 1
ATOM 725 C C . PRO A 1 92 ? 17.256 -9.095 -19.398 1.00 62.44 92 PRO A C 1
ATOM 727 O O . PRO A 1 92 ? 16.785 -10.102 -18.872 1.00 62.44 92 PRO A O 1
ATOM 730 N N . GLN A 1 93 ? 17.349 -8.944 -20.724 1.00 65.62 93 GLN A N 1
ATOM 731 C CA . GLN A 1 93 ? 17.002 -10.008 -21.670 1.00 65.62 93 GLN A CA 1
ATOM 732 C C . GLN A 1 93 ? 17.795 -11.267 -21.329 1.00 65.62 93 GLN A C 1
ATOM 734 O O . GLN A 1 93 ? 19.033 -11.232 -21.304 1.00 65.62 93 GLN A O 1
ATOM 739 N N . THR A 1 94 ? 17.082 -12.355 -21.047 1.00 71.31 94 THR A N 1
ATOM 740 C CA . THR A 1 94 ? 17.702 -13.621 -20.668 1.00 71.31 94 THR A CA 1
ATOM 741 C C . THR A 1 94 ? 18.487 -14.190 -21.850 1.00 71.31 94 THR A C 1
ATOM 743 O O . THR A 1 94 ? 18.209 -13.887 -23.011 1.00 71.31 94 THR A O 1
ATOM 746 N N . LEU A 1 95 ? 19.513 -15.000 -21.575 1.00 67.50 95 LEU A N 1
ATOM 747 C CA . LEU A 1 95 ? 20.296 -15.643 -22.638 1.00 67.50 95 LEU A CA 1
ATOM 748 C C . LEU A 1 95 ? 19.423 -16.543 -23.528 1.00 67.50 95 LEU A C 1
ATOM 750 O O . LEU A 1 95 ? 19.719 -16.693 -24.708 1.00 67.50 95 LEU A O 1
ATOM 754 N N . GLU A 1 96 ? 18.338 -17.079 -22.973 1.00 70.69 96 GLU A N 1
ATOM 755 C CA . GLU A 1 96 ? 17.357 -17.918 -23.662 1.00 70.69 96 GLU A CA 1
ATOM 756 C C . GLU A 1 96 ? 16.530 -17.135 -24.694 1.00 70.69 96 GLU A C 1
ATOM 758 O O . GLU A 1 96 ? 16.394 -17.577 -25.835 1.00 70.69 96 GLU A O 1
ATOM 763 N N . ASP A 1 97 ? 16.080 -15.918 -24.361 1.00 74.81 97 ASP A N 1
ATOM 764 C CA . ASP A 1 97 ? 15.381 -15.049 -25.324 1.00 74.81 97 ASP A CA 1
ATOM 765 C C . ASP A 1 97 ? 16.273 -14.722 -26.536 1.00 74.81 97 ASP A C 1
ATOM 767 O O . ASP A 1 97 ? 15.817 -14.635 -27.681 1.00 74.81 97 ASP A O 1
ATOM 771 N N . ARG A 1 98 ? 17.582 -14.573 -26.295 1.00 71.62 98 ARG A N 1
ATOM 772 C CA . ARG A 1 98 ? 18.568 -14.223 -27.328 1.00 71.62 98 ARG A CA 1
ATOM 773 C C . ARG A 1 98 ? 18.883 -15.390 -28.248 1.00 71.62 98 ARG A C 1
ATOM 775 O O . ARG A 1 98 ? 19.009 -15.188 -29.456 1.00 71.62 98 ARG A O 1
ATOM 782 N N . THR A 1 99 ? 19.028 -16.598 -27.703 1.00 81.06 99 THR A N 1
ATOM 783 C CA . THR A 1 99 ? 19.278 -17.793 -28.518 1.00 81.06 99 THR A CA 1
ATOM 784 C C . THR A 1 99 ? 18.067 -18.123 -29.381 1.00 81.06 99 THR A C 1
ATOM 786 O O . THR A 1 99 ? 18.248 -18.451 -30.554 1.00 81.06 99 THR A O 1
ATOM 789 N N . TRP A 1 100 ? 16.850 -17.942 -28.859 1.00 80.38 100 TRP A N 1
ATOM 790 C CA . TRP A 1 100 ? 15.623 -18.079 -29.644 1.00 80.38 100 TRP A CA 1
ATOM 791 C C . TRP A 1 100 ? 15.578 -17.078 -30.808 1.00 80.38 100 TRP A C 1
ATOM 793 O O . TRP A 1 100 ? 15.335 -17.462 -31.956 1.00 80.38 100 TRP A O 1
ATOM 803 N N . HIS A 1 101 ? 15.900 -15.804 -30.555 1.00 81.62 101 HIS A N 1
ATOM 804 C CA . HIS A 1 101 ? 15.884 -14.781 -31.602 1.00 81.62 101 HIS A CA 1
ATOM 805 C C . HIS A 1 101 ? 16.974 -15.006 -32.662 1.00 81.62 101 HIS A C 1
ATOM 807 O O . HIS A 1 101 ? 16.717 -14.839 -33.858 1.00 81.62 101 HIS A O 1
ATOM 813 N N . ALA A 1 102 ? 18.164 -15.442 -32.243 1.00 81.19 102 ALA A N 1
ATOM 814 C CA . ALA A 1 102 ? 19.250 -15.835 -33.138 1.00 81.19 102 ALA A CA 1
ATOM 815 C C . ALA A 1 102 ? 18.863 -17.037 -34.015 1.00 81.19 102 ALA A C 1
ATOM 817 O O . ALA A 1 102 ? 19.171 -17.068 -35.207 1.00 81.19 102 ALA A O 1
ATOM 818 N N . GLN A 1 103 ? 18.146 -18.011 -33.449 1.00 85.25 103 GLN A N 1
ATOM 819 C CA . GLN A 1 103 ? 17.651 -19.169 -34.188 1.00 85.25 103 GLN A CA 1
ATOM 820 C C . GLN A 1 103 ? 16.584 -18.778 -35.217 1.00 85.25 103 GLN A C 1
ATOM 822 O O . GLN A 1 103 ? 16.614 -19.276 -36.343 1.00 85.25 103 GLN A O 1
ATOM 827 N N . ASN A 1 104 ? 15.690 -17.849 -34.872 1.00 86.69 104 ASN A N 1
ATOM 828 C CA . ASN A 1 104 ? 14.687 -17.334 -35.802 1.00 86.69 104 ASN A CA 1
ATOM 829 C C . ASN A 1 104 ? 15.327 -16.543 -36.958 1.00 86.69 104 ASN A C 1
ATOM 831 O O . ASN A 1 104 ? 14.966 -16.735 -38.116 1.00 86.69 104 ASN A O 1
ATOM 835 N N . LEU A 1 105 ? 16.335 -15.708 -36.672 1.00 82.25 105 LEU A N 1
ATOM 836 C CA . LEU A 1 105 ? 17.106 -14.999 -37.704 1.00 82.25 105 LEU A CA 1
ATOM 837 C C . LEU A 1 105 ? 17.802 -15.979 -38.656 1.00 82.25 105 LEU A C 1
ATOM 839 O O . LEU A 1 105 ? 17.728 -15.821 -39.873 1.00 82.25 105 LEU A O 1
ATOM 843 N N . ARG A 1 106 ? 18.394 -17.046 -38.108 1.00 81.69 106 ARG A N 1
ATOM 844 C CA . ARG A 1 106 ? 18.990 -18.127 -38.901 1.00 81.69 106 ARG A CA 1
ATOM 845 C C . ARG A 1 106 ? 17.965 -18.825 -39.794 1.00 81.69 106 ARG A C 1
ATOM 847 O O . ARG A 1 106 ? 18.280 -19.150 -40.934 1.00 81.69 106 ARG A O 1
ATOM 854 N N . HIS A 1 107 ? 16.752 -19.054 -39.292 1.00 84.25 107 HIS A N 1
ATOM 855 C CA . HIS A 1 107 ? 15.680 -19.680 -40.066 1.00 84.25 107 HIS A CA 1
ATOM 856 C C . HIS A 1 107 ? 15.186 -18.787 -41.216 1.00 84.25 107 HIS A C 1
ATOM 858 O O . HIS A 1 107 ? 14.882 -19.293 -42.292 1.00 84.25 107 HIS A O 1
ATOM 864 N N . ASN A 1 108 ? 15.201 -17.466 -41.025 1.00 86.12 108 ASN A N 1
ATOM 865 C CA . ASN A 1 108 ? 14.826 -16.476 -42.040 1.00 86.12 108 ASN A CA 1
ATOM 866 C C . ASN A 1 108 ? 15.942 -16.176 -43.062 1.00 86.12 108 ASN A C 1
ATOM 868 O O . ASN A 1 108 ? 15.786 -15.283 -43.891 1.00 86.12 108 ASN A O 1
ATOM 872 N N . GLY A 1 109 ? 17.062 -16.909 -43.018 1.00 84.88 109 GLY A N 1
ATOM 873 C CA . GLY A 1 109 ? 18.170 -16.757 -43.964 1.00 84.88 109 GLY A CA 1
ATOM 874 C C . GLY A 1 109 ? 19.129 -15.604 -43.655 1.00 84.88 109 GLY A C 1
ATOM 875 O O . GLY A 1 109 ? 19.870 -15.191 -44.545 1.00 84.88 109 GLY A O 1
ATOM 876 N N . ALA A 1 110 ? 19.136 -15.083 -42.422 1.00 83.00 110 ALA A N 1
ATOM 877 C CA . ALA A 1 110 ? 20.116 -14.083 -42.006 1.00 83.00 110 ALA A CA 1
ATOM 878 C C . ALA A 1 110 ? 21.545 -14.646 -42.062 1.00 83.00 110 ALA A C 1
ATOM 880 O O . ALA A 1 110 ? 21.781 -15.844 -41.866 1.00 83.00 110 ALA A O 1
ATOM 881 N N . THR A 1 111 ? 22.512 -13.768 -42.314 1.00 85.25 111 THR A N 1
ATOM 882 C CA . THR A 1 111 ? 23.919 -14.160 -42.441 1.00 85.25 111 THR A CA 1
ATOM 883 C C . THR A 1 111 ? 24.518 -14.550 -41.085 1.00 85.25 111 THR A C 1
ATOM 885 O O . THR A 1 111 ? 24.153 -14.013 -40.038 1.00 85.25 111 THR A O 1
ATOM 888 N N . GLU A 1 112 ? 25.471 -15.491 -41.079 1.00 81.94 112 GLU A N 1
ATOM 889 C CA . GLU A 1 112 ? 26.133 -15.920 -39.835 1.00 81.94 112 GLU A CA 1
ATOM 890 C C . GLU A 1 112 ? 26.886 -14.778 -39.137 1.00 81.94 112 GLU A C 1
ATOM 892 O O . GLU A 1 112 ? 27.051 -14.797 -37.916 1.00 81.94 112 GLU A O 1
ATOM 897 N N . GLU A 1 113 ? 27.329 -13.781 -39.903 1.00 82.69 113 GLU A N 1
ATOM 898 C CA . GLU A 1 113 ? 27.997 -12.584 -39.392 1.00 82.69 113 GLU A CA 1
ATOM 899 C C . GLU A 1 113 ? 27.027 -11.699 -38.602 1.00 82.69 113 GLU A C 1
ATOM 901 O O . GLU A 1 113 ? 27.339 -11.298 -37.480 1.00 82.69 113 GLU A O 1
ATOM 906 N N . GLU A 1 114 ? 25.816 -11.492 -39.119 1.00 80.94 114 GLU A N 1
ATOM 907 C CA . GLU A 1 114 ? 24.758 -10.714 -38.469 1.00 80.94 114 GLU A CA 1
ATOM 908 C C . GLU A 1 114 ? 24.279 -11.375 -37.165 1.00 80.94 114 GLU A C 1
ATOM 910 O O . GLU A 1 114 ? 24.100 -10.712 -36.140 1.00 80.94 114 GLU A O 1
ATOM 915 N N . ILE A 1 115 ? 24.174 -12.708 -37.150 1.00 81.69 115 ILE A N 1
ATOM 916 C CA . ILE A 1 115 ? 23.815 -13.477 -35.947 1.00 81.69 115 ILE A CA 1
ATOM 917 C C . ILE A 1 115 ? 24.912 -13.365 -34.878 1.00 81.69 115 ILE A C 1
ATOM 919 O O . ILE A 1 115 ? 24.618 -13.156 -33.696 1.00 81.69 115 ILE A O 1
ATOM 923 N N . LYS A 1 116 ? 26.187 -13.482 -35.273 1.00 81.69 116 LYS A N 1
ATOM 924 C CA . LYS A 1 116 ? 27.327 -13.323 -34.355 1.00 81.69 116 LYS A CA 1
ATOM 925 C C . LYS A 1 116 ? 27.414 -11.902 -33.807 1.00 81.69 116 LYS A C 1
ATOM 927 O O . LYS A 1 116 ? 27.716 -11.736 -32.626 1.00 81.69 116 LYS A O 1
ATOM 932 N N . GLN A 1 117 ? 27.119 -10.901 -34.634 1.00 81.56 117 GLN A N 1
ATOM 933 C CA . GLN A 1 117 ? 27.066 -9.503 -34.223 1.00 81.56 117 GLN A CA 1
ATOM 934 C C . GLN A 1 117 ? 25.937 -9.251 -33.216 1.00 81.56 117 GLN A C 1
ATOM 936 O O . GLN A 1 117 ? 26.161 -8.596 -32.203 1.00 81.56 117 GLN A O 1
ATOM 941 N N . TYR A 1 118 ? 24.751 -9.823 -33.425 1.00 75.75 118 TYR A N 1
ATOM 942 C CA . TYR A 1 118 ? 23.642 -9.714 -32.474 1.00 75.75 118 TYR A CA 1
ATOM 943 C C . TYR A 1 118 ? 23.970 -10.357 -31.114 1.00 75.75 118 TYR A C 1
ATOM 945 O O . TYR A 1 118 ? 23.731 -9.766 -30.056 1.00 75.75 118 TYR A O 1
ATOM 953 N N . LEU A 1 119 ? 24.580 -11.548 -31.128 1.00 78.75 119 LEU A N 1
ATOM 954 C CA . LEU A 1 119 ? 24.988 -12.255 -29.910 1.00 78.75 119 LEU A CA 1
ATOM 955 C C . LEU A 1 119 ? 26.114 -11.529 -29.153 1.00 78.75 119 LEU A C 1
ATOM 957 O O . LEU A 1 119 ? 26.093 -11.510 -27.920 1.00 78.75 119 LEU A O 1
ATOM 961 N N . SER A 1 120 ? 27.063 -10.906 -29.862 1.00 78.62 120 SER A N 1
ATOM 962 C CA . SER A 1 120 ? 28.150 -10.131 -29.247 1.00 78.62 120 SER A CA 1
ATOM 963 C C . SER A 1 120 ? 27.688 -8.755 -28.754 1.00 78.62 120 SER A C 1
ATOM 965 O O . SER A 1 120 ? 28.113 -8.305 -27.690 1.00 78.62 120 SER A O 1
ATOM 967 N N . GLN A 1 121 ? 26.751 -8.107 -29.451 1.00 74.88 121 GLN A N 1
ATOM 968 C CA . GLN A 1 121 ? 26.199 -6.806 -29.063 1.00 74.88 121 GLN A CA 1
ATOM 969 C C . GLN A 1 121 ? 25.386 -6.875 -27.763 1.00 74.88 121 GLN A C 1
ATOM 971 O O . GLN A 1 121 ? 25.427 -5.947 -26.953 1.00 74.88 121 GLN A O 1
ATOM 976 N N . GLY A 1 122 ? 24.722 -8.003 -27.493 1.00 60.00 122 GLY A N 1
ATOM 977 C CA . GLY A 1 122 ? 24.036 -8.247 -26.220 1.00 60.00 122 GLY A CA 1
ATOM 978 C C . GLY A 1 122 ? 24.961 -8.305 -24.992 1.00 60.00 122 GLY A C 1
ATOM 979 O O . GLY A 1 122 ? 24.467 -8.314 -23.859 1.00 60.00 122 GLY A O 1
ATOM 980 N N . GLN A 1 123 ? 26.283 -8.355 -25.178 1.00 59.22 123 GLN A N 1
ATOM 981 C CA . GLN A 1 123 ? 27.269 -8.352 -24.094 1.00 59.22 123 GLN A CA 1
ATOM 982 C C . GLN A 1 123 ? 27.449 -6.958 -23.452 1.00 59.22 123 GLN A C 1
ATOM 984 O O . GLN A 1 123 ? 28.030 -6.867 -22.373 1.00 59.22 123 GLN A O 1
ATOM 989 N N . ASN A 1 124 ? 26.905 -5.889 -24.056 1.00 53.22 124 ASN A N 1
ATOM 990 C CA . ASN A 1 124 ? 27.004 -4.509 -23.567 1.00 53.22 124 ASN A CA 1
ATOM 991 C C . ASN A 1 124 ? 25.614 -3.968 -23.139 1.00 53.22 124 ASN A C 1
ATOM 993 O O . ASN A 1 124 ? 24.883 -3.418 -23.966 1.00 53.22 124 ASN A O 1
ATOM 997 N N . PRO A 1 125 ? 25.189 -4.127 -21.868 1.00 54.19 125 PRO A N 1
ATOM 998 C CA . PRO A 1 125 ? 23.840 -3.777 -21.412 1.00 54.19 125 PRO A CA 1
ATOM 999 C C . PRO A 1 125 ? 23.688 -2.274 -21.110 1.00 54.19 125 PRO A C 1
ATOM 1001 O O . PRO A 1 125 ? 23.243 -1.891 -20.034 1.00 54.19 125 PRO A O 1
ATOM 1004 N N . ALA A 1 126 ? 24.056 -1.404 -22.050 1.00 49.19 126 ALA A N 1
ATOM 1005 C CA . ALA A 1 126 ? 23.903 0.046 -21.918 1.00 49.19 126 ALA A CA 1
ATOM 1006 C C . ALA A 1 126 ? 22.966 0.592 -23.001 1.00 49.19 126 ALA A C 1
ATOM 1008 O O . ALA A 1 126 ? 23.334 1.463 -23.787 1.00 49.19 126 ALA A O 1
ATOM 1009 N N . ARG A 1 127 ? 21.739 0.062 -23.074 1.00 47.78 127 ARG A N 1
ATOM 1010 C CA . ARG A 1 127 ? 20.686 0.689 -23.877 1.00 47.78 127 ARG A CA 1
ATOM 1011 C C . ARG A 1 127 ? 19.912 1.639 -22.964 1.00 47.78 127 ARG A C 1
ATOM 1013 O O . ARG A 1 127 ? 19.044 1.216 -22.209 1.00 47.78 127 ARG A O 1
ATOM 1020 N N . ASN A 1 128 ? 20.286 2.918 -23.016 1.00 46.88 128 ASN A N 1
ATOM 1021 C CA . ASN A 1 128 ? 19.552 4.040 -22.426 1.00 46.88 128 ASN A CA 1
ATOM 1022 C C . ASN A 1 128 ? 18.213 4.230 -23.161 1.00 46.88 128 ASN A C 1
ATOM 1024 O O . ASN A 1 128 ? 18.025 5.210 -23.880 1.00 46.88 128 ASN A O 1
ATOM 1028 N N . GLU A 1 129 ? 17.291 3.278 -23.041 1.00 53.03 129 GLU A N 1
ATOM 1029 C CA . GLU A 1 129 ? 15.928 3.482 -23.525 1.00 53.03 129 GLU A CA 1
ATOM 1030 C C . GLU A 1 129 ? 15.167 4.254 -22.458 1.00 53.03 129 GLU A C 1
ATOM 1032 O O . GLU A 1 129 ? 14.830 3.737 -21.392 1.00 53.03 129 GLU A O 1
ATOM 1037 N N . PHE A 1 130 ? 14.966 5.541 -22.732 1.00 54.53 130 PHE A N 1
ATOM 1038 C CA . PHE A 1 130 ? 14.123 6.399 -21.920 1.00 54.53 130 PHE A CA 1
ATOM 1039 C C . PHE A 1 130 ? 12.731 5.768 -21.748 1.00 54.53 130 PHE A C 1
ATOM 1041 O O . PHE A 1 130 ? 12.207 5.152 -22.679 1.00 54.53 130 PHE A O 1
ATOM 1048 N N . PRO A 1 131 ? 12.127 5.905 -20.556 1.00 53.22 131 PRO A N 1
ATOM 1049 C CA . PRO A 1 131 ? 10.906 5.203 -20.188 1.00 53.22 131 PRO A CA 1
ATOM 1050 C C . PRO A 1 131 ? 9.776 5.474 -21.186 1.00 53.22 131 PRO A C 1
ATOM 1052 O O . PRO A 1 131 ? 9.348 6.615 -21.358 1.00 53.22 131 PRO A O 1
ATOM 1055 N N . ALA A 1 132 ? 9.225 4.400 -21.761 1.00 55.97 132 ALA A N 1
ATOM 1056 C CA . ALA A 1 132 ? 8.065 4.422 -22.658 1.00 55.97 132 ALA A CA 1
ATOM 1057 C C . ALA A 1 132 ? 6.831 5.143 -22.067 1.00 55.97 132 ALA A C 1
ATOM 1059 O O . ALA A 1 132 ? 5.928 5.529 -22.801 1.00 55.97 132 ALA A O 1
ATOM 1060 N N . GLY A 1 133 ? 6.807 5.384 -20.750 1.00 52.62 133 GLY A N 1
ATOM 1061 C CA . GLY A 1 133 ? 5.782 6.185 -20.080 1.00 52.62 133 GLY A CA 1
ATOM 1062 C C . GLY A 1 133 ? 5.789 7.681 -20.428 1.00 52.62 133 GLY A C 1
ATOM 1063 O O . GLY A 1 133 ? 4.765 8.328 -20.239 1.00 52.62 133 GLY A O 1
ATOM 1064 N N . PHE A 1 134 ? 6.887 8.235 -20.959 1.00 49.53 134 PHE A N 1
ATOM 1065 C CA . PHE A 1 134 ? 6.952 9.645 -21.384 1.00 49.53 134 PHE A CA 1
ATOM 1066 C C . PHE A 1 134 ? 6.636 9.864 -22.871 1.00 49.53 134 PHE A C 1
ATOM 1068 O O . PHE A 1 134 ? 6.365 10.992 -23.266 1.00 49.53 134 PHE A O 1
ATOM 1075 N N . ALA A 1 135 ? 6.611 8.811 -23.693 1.00 53.94 135 ALA A N 1
ATOM 1076 C CA . ALA A 1 135 ? 6.353 8.928 -25.133 1.00 53.94 135 ALA A CA 1
ATOM 1077 C C . ALA A 1 135 ? 4.870 9.168 -25.489 1.00 53.94 135 ALA A C 1
ATOM 1079 O O . ALA A 1 135 ? 4.552 9.419 -26.642 1.00 53.94 135 ALA A O 1
ATOM 1080 N N . LEU A 1 136 ? 3.964 9.091 -24.508 1.00 50.62 136 LEU A N 1
ATOM 1081 C CA . LEU A 1 136 ? 2.529 9.369 -24.671 1.00 50.62 136 LEU A CA 1
ATOM 1082 C C . LEU A 1 136 ? 2.146 10.826 -24.357 1.00 50.62 136 LEU A C 1
ATOM 1084 O O . LEU A 1 136 ? 0.975 11.186 -24.459 1.00 50.62 136 LEU A O 1
ATOM 1088 N N . ILE A 1 137 ? 3.117 11.661 -23.976 1.00 52.16 137 ILE A N 1
ATOM 1089 C CA . ILE A 1 137 ? 2.953 13.107 -23.792 1.00 52.16 137 ILE A CA 1
ATOM 1090 C C . ILE A 1 137 ? 3.852 13.789 -24.831 1.00 52.16 137 ILE A C 1
ATOM 1092 O O . ILE A 1 137 ? 4.925 14.296 -24.508 1.00 52.16 137 ILE A O 1
ATOM 1096 N N . GLY A 1 138 ? 3.448 13.718 -26.097 1.00 43.56 138 GLY A N 1
ATOM 1097 C CA . GLY A 1 138 ? 4.162 14.295 -27.235 1.00 43.56 138 GLY A CA 1
ATOM 1098 C C . GLY A 1 138 ? 3.354 14.162 -28.508 1.00 43.56 138 GLY A C 1
ATOM 1099 O O . GLY A 1 138 ? 3.099 13.003 -28.895 1.00 43.56 138 GLY A O 1
#

Secondary structure (DSSP, 8-state):
--HHHHHHHHHHHHHHHHHHHHHHHHHHHHHHHHHHHHHHHTTPPP-------TT----HHHHHHHHHHHHHHHHHHHHHHHHHHHHHHTPPPPHHHHHHHHHHHHHTT--HHHHHHHHHHTT--------TTSTT--